Protein AF-A0A2D5IKE4-F1 (afdb_monomer_lite)

Secondary structure (DSSP, 8-state):
--HHHHHHHHHHHHHHHHHHHHHHHS-TTSHHHHHHHHHHHHHHHHHHHHHH------GGGG--

Foldseek 3Di:
DPVCLVVVVVVLVVLLVVLVVVLVVDDCPDPSNVVSVLVNVVSVVVVVVSVPDDDDPPVVVVPD

Structure (mmCIF, N/CA/C/O backbone):
data_AF-A0A2D5IKE4-F1
#
_entry.id   AF-A0A2D5IKE4-F1
#
loop_
_atom_site.group_PDB
_atom_site.id
_atom_site.type_symbol
_atom_site.label_atom_id
_atom_site.label_alt_id
_atom_site.label_comp_id
_atom_site.label_asym_id
_atom_site.label_entity_id
_atom_site.label_seq_id
_atom_site.pdbx_PDB_ins_code
_atom_site.Cartn_x
_atom_site.Cartn_y
_atom_site.Cartn_z
_atom_site.occupancy
_atom_site.B_iso_or_equiv
_atom_site.auth_seq_id
_atom_site.au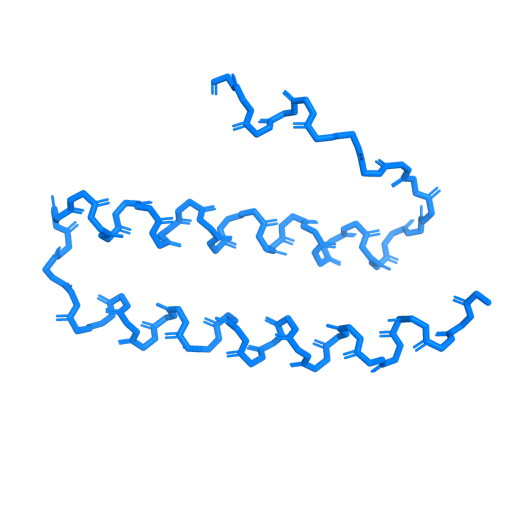th_comp_id
_atom_site.auth_asym_id
_atom_site.auth_atom_id
_atom_site.pdbx_PDB_model_num
ATOM 1 N N . MET A 1 1 ? 16.151 -13.198 -15.091 1.00 49.78 1 MET A N 1
ATOM 2 C CA . MET A 1 1 ? 16.151 -11.899 -14.378 1.00 49.78 1 MET A CA 1
ATOM 3 C C . MET A 1 1 ? 14.896 -11.048 -14.629 1.00 49.78 1 MET A C 1
ATOM 5 O O . MET A 1 1 ? 14.594 -10.244 -13.763 1.00 49.78 1 MET A O 1
ATOM 9 N N . ALA A 1 2 ? 14.111 -11.253 -15.701 1.00 52.19 2 ALA A N 1
ATOM 10 C CA . ALA A 1 2 ? 12.880 -10.479 -15.961 1.00 52.19 2 ALA A CA 1
ATOM 11 C C . ALA A 1 2 ? 11.650 -10.895 -15.116 1.00 52.19 2 ALA A C 1
ATOM 13 O O . ALA A 1 2 ? 10.937 -10.043 -14.598 1.00 52.19 2 ALA A O 1
ATOM 14 N N . LEU A 1 3 ? 11.465 -12.198 -14.863 1.00 50.22 3 LEU A N 1
ATOM 15 C CA . LEU A 1 3 ? 10.250 -12.726 -14.218 1.00 50.22 3 LEU A CA 1
ATOM 16 C C . LEU A 1 3 ? 10.022 -12.247 -12.771 1.00 50.22 3 LEU A C 1
ATOM 18 O O . LEU A 1 3 ? 8.890 -12.227 -12.292 1.00 50.22 3 LEU A O 1
ATOM 22 N N . ARG A 1 4 ? 11.093 -11.862 -12.056 1.00 52.94 4 ARG A N 1
ATOM 23 C CA . ARG A 1 4 ? 10.955 -11.332 -10.691 1.00 52.94 4 ARG A CA 1
ATOM 24 C C . ARG A 1 4 ? 10.304 -9.952 -10.699 1.00 52.94 4 ARG A C 1
ATOM 26 O O . ARG A 1 4 ? 9.531 -9.670 -9.796 1.00 52.94 4 ARG A O 1
ATOM 33 N N . GLN A 1 5 ? 10.557 -9.104 -11.695 1.00 52.91 5 GLN A N 1
ATOM 34 C CA . GLN A 1 5 ? 9.979 -7.758 -11.698 1.00 52.91 5 GLN A CA 1
ATOM 35 C C . GLN A 1 5 ? 8.485 -7.755 -12.039 1.00 52.91 5 GLN A C 1
ATOM 37 O O . GLN A 1 5 ? 7.738 -6.985 -11.442 1.00 52.91 5 GLN A O 1
ATOM 42 N N . GLU A 1 6 ? 8.038 -8.632 -12.939 1.00 53.47 6 GLU A N 1
ATOM 43 C CA . GLU A 1 6 ? 6.630 -8.690 -13.360 1.00 53.47 6 GLU A CA 1
ATOM 44 C C . GLU A 1 6 ? 5.687 -9.170 -12.252 1.00 53.47 6 GLU A C 1
ATOM 46 O O . GLU A 1 6 ? 4.579 -8.658 -12.138 1.00 53.47 6 GLU A O 1
ATOM 51 N N . GLN A 1 7 ? 6.134 -10.082 -11.383 1.00 57.78 7 GLN A N 1
ATOM 52 C CA . GLN A 1 7 ? 5.318 -10.564 -10.260 1.00 57.78 7 GLN A CA 1
ATOM 53 C C . GLN A 1 7 ? 5.455 -9.708 -8.996 1.00 57.78 7 GLN A C 1
ATOM 55 O O . GLN A 1 7 ? 4.528 -9.632 -8.194 1.00 57.78 7 GLN A O 1
ATOM 60 N N . THR A 1 8 ? 6.591 -9.029 -8.812 1.00 61.97 8 THR A N 1
ATOM 61 C CA . THR A 1 8 ? 6.836 -8.241 -7.592 1.00 61.97 8 THR A CA 1
ATOM 62 C C . THR A 1 8 ? 6.121 -6.888 -7.634 1.00 61.97 8 THR A C 1
ATOM 64 O O . THR A 1 8 ? 5.680 -6.401 -6.600 1.00 61.97 8 THR A O 1
ATOM 67 N N . LYS A 1 9 ? 5.930 -6.296 -8.822 1.00 65.56 9 LYS A N 1
ATOM 68 C CA . LYS A 1 9 ? 5.191 -5.032 -8.993 1.00 65.56 9 LYS A CA 1
ATOM 69 C C . LYS A 1 9 ? 3.741 -5.081 -8.475 1.00 65.56 9 LYS A C 1
ATOM 71 O O . LYS A 1 9 ? 3.410 -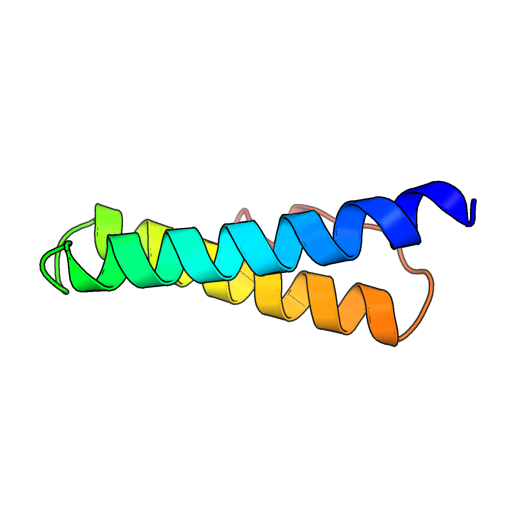4.221 -7.662 1.00 65.56 9 LYS A O 1
ATOM 76 N N . PRO A 1 10 ? 2.887 -6.047 -8.872 1.00 74.81 10 PRO A N 1
ATOM 77 C CA . PRO A 1 10 ? 1.513 -6.107 -8.369 1.00 74.81 10 PRO A CA 1
ATOM 78 C C . PRO A 1 10 ? 1.447 -6.442 -6.874 1.00 74.81 10 PRO A C 1
ATOM 80 O O . PRO A 1 10 ? 0.608 -5.891 -6.176 1.00 74.81 10 PRO A O 1
ATOM 83 N N . ALA A 1 11 ? 2.365 -7.267 -6.356 1.00 76.38 11 ALA A N 1
ATOM 84 C CA . ALA A 1 11 ? 2.421 -7.580 -4.927 1.00 76.38 11 ALA A CA 1
ATOM 85 C C . ALA A 1 11 ? 2.785 -6.358 -4.061 1.00 76.38 11 ALA A C 1
ATOM 87 O O . ALA A 1 11 ? 2.268 -6.206 -2.959 1.00 76.38 11 ALA A O 1
ATOM 88 N N . PHE A 1 12 ? 3.658 -5.474 -4.556 1.00 75.56 12 PHE A N 1
ATOM 89 C CA . PHE A 1 12 ? 3.995 -4.220 -3.874 1.00 75.56 12 PHE A CA 1
ATOM 90 C C . PHE A 1 12 ? 2.831 -3.226 -3.876 1.00 75.56 12 PHE A C 1
ATOM 92 O O . PHE A 1 12 ? 2.613 -2.550 -2.874 1.00 75.56 12 PHE A O 1
ATOM 99 N N . ASP A 1 13 ? 2.100 -3.135 -4.988 1.00 80.50 13 ASP A N 1
ATOM 100 C CA . ASP A 1 13 ? 0.936 -2.254 -5.112 1.00 80.50 13 ASP A CA 1
ATOM 101 C C . ASP A 1 13 ? -0.195 -2.705 -4.173 1.00 80.50 13 ASP A C 1
ATOM 103 O O . ASP A 1 13 ? -0.697 -1.910 -3.380 1.00 80.50 13 ASP A O 1
ATOM 107 N N . ASP A 1 14 ? -0.501 -4.007 -4.169 1.00 84.94 14 ASP A N 1
ATOM 108 C CA . ASP A 1 14 ? -1.508 -4.611 -3.289 1.00 84.94 14 ASP A CA 1
ATOM 109 C C . ASP A 1 14 ? -1.146 -4.443 -1.802 1.00 84.94 14 ASP A C 1
ATOM 111 O O . ASP A 1 14 ? -1.979 -4.040 -0.988 1.00 84.94 14 ASP A O 1
ATOM 115 N N . LEU A 1 15 ? 0.134 -4.626 -1.449 1.00 84.50 15 LEU A N 1
ATOM 116 C CA . LEU A 1 15 ? 0.628 -4.398 -0.090 1.00 84.50 15 LEU A CA 1
ATOM 117 C C . LEU A 1 15 ? 0.522 -2.924 0.333 1.00 84.50 15 LEU A C 1
ATOM 119 O O . LEU A 1 15 ? 0.174 -2.639 1.480 1.00 84.50 15 LEU A O 1
ATOM 123 N N . GLU A 1 16 ? 0.813 -1.981 -0.566 1.00 85.62 16 GLU A N 1
ATOM 124 C CA . GLU A 1 16 ? 0.683 -0.548 -0.289 1.00 85.62 16 GLU A CA 1
ATOM 125 C C . GLU A 1 16 ? -0.781 -0.161 -0.037 1.00 85.62 16 GLU A C 1
ATOM 127 O O . GLU A 1 16 ? -1.073 0.573 0.913 1.00 85.62 16 GLU A O 1
ATOM 132 N N . ILE A 1 17 ? -1.700 -0.680 -0.856 1.00 88.62 17 ILE A N 1
ATOM 133 C CA . ILE A 1 17 ? -3.144 -0.484 -0.698 1.00 88.62 17 ILE A CA 1
ATOM 134 C C . ILE A 1 17 ? -3.597 -1.050 0.649 1.00 88.62 17 ILE A C 1
ATOM 136 O O . ILE A 1 17 ? -4.195 -0.327 1.450 1.00 88.62 17 ILE A O 1
ATOM 140 N N . TRP A 1 18 ? -3.231 -2.298 0.950 1.00 89.31 18 TRP A N 1
ATOM 141 C CA . TRP A 1 18 ? -3.604 -2.953 2.198 1.00 89.31 18 TRP A CA 1
ATOM 142 C C . TRP A 1 18 ? -3.077 -2.198 3.428 1.00 89.31 18 TRP A C 1
ATOM 144 O O . TRP A 1 18 ? -3.821 -1.966 4.383 1.00 89.31 18 TRP A O 1
ATOM 154 N N . LEU A 1 19 ? -1.822 -1.737 3.403 1.00 86.94 19 LEU A N 1
ATOM 155 C CA . LEU A 1 19 ? -1.230 -0.939 4.482 1.00 86.94 19 LEU A CA 1
ATOM 156 C C . LEU A 1 19 ? -1.946 0.405 4.671 1.00 86.94 19 LEU A C 1
ATOM 158 O O . LEU A 1 19 ? -2.178 0.812 5.809 1.00 86.94 19 LEU A O 1
ATOM 162 N N . LYS A 1 20 ? -2.338 1.087 3.587 1.00 86.94 20 LYS A N 1
ATOM 163 C CA . LYS A 1 20 ? -3.127 2.329 3.660 1.00 86.94 20 LYS A CA 1
ATOM 164 C C . LYS A 1 20 ? -4.507 2.087 4.272 1.00 86.94 20 LYS A C 1
ATOM 166 O O . LYS A 1 20 ? -4.934 2.867 5.121 1.00 86.94 20 LYS A O 1
ATOM 171 N N . GLU A 1 21 ? -5.172 0.989 3.920 1.00 89.88 21 GLU A N 1
ATOM 172 C CA . GLU A 1 21 ? -6.451 0.611 4.530 1.00 89.88 21 GLU A CA 1
ATOM 173 C C . GLU A 1 21 ? -6.319 0.292 6.023 1.00 89.88 21 GLU A C 1
ATOM 175 O O . GLU A 1 21 ? -7.168 0.696 6.823 1.00 89.88 21 GLU A O 1
ATOM 180 N N . GLN A 1 22 ? -5.249 -0.408 6.420 1.00 87.44 22 GLN A N 1
ATOM 181 C CA . GLN A 1 22 ? -4.958 -0.632 7.836 1.00 87.44 22 GLN A CA 1
ATOM 182 C C . GLN A 1 22 ? -4.671 0.690 8.552 1.00 87.44 22 GLN A C 1
ATOM 184 O O . GLN A 1 22 ? -5.182 0.903 9.650 1.00 87.44 22 GLN A O 1
ATOM 189 N N . LEU A 1 23 ? -3.940 1.616 7.919 1.00 85.31 23 LEU A N 1
ATOM 190 C CA . LEU A 1 23 ? -3.661 2.932 8.491 1.00 85.31 23 LEU A CA 1
ATOM 191 C C . LEU A 1 23 ? -4.953 3.704 8.777 1.00 85.31 23 LEU A C 1
ATOM 193 O O . LEU A 1 23 ? -5.104 4.226 9.879 1.00 85.31 23 LEU A O 1
ATOM 197 N N . SER A 1 24 ? -5.905 3.714 7.838 1.00 85.19 24 SER A N 1
ATOM 198 C CA . SER A 1 24 ? -7.217 4.357 8.010 1.00 85.19 24 SER A CA 1
ATOM 199 C C . SER A 1 24 ? -8.054 3.755 9.142 1.00 85.19 24 SER A C 1
ATOM 201 O O . SER A 1 24 ? -8.876 4.457 9.729 1.00 85.19 24 SER A O 1
ATOM 203 N N . LYS A 1 25 ? -7.850 2.473 9.468 1.00 85.50 25 LYS A N 1
ATOM 204 C CA . LYS A 1 25 ? -8.516 1.784 10.588 1.00 85.50 25 LYS A CA 1
ATOM 205 C C . LYS A 1 25 ? -7.785 1.982 11.919 1.00 85.50 25 LYS A C 1
ATOM 207 O O . LYS A 1 25 ? -8.390 1.839 12.980 1.00 85.50 25 LYS A O 1
ATOM 212 N N . THR A 1 26 ? -6.494 2.309 11.885 1.00 78.75 26 THR A N 1
ATOM 213 C CA . THR A 1 26 ? -5.685 2.548 13.085 1.00 78.75 26 THR A CA 1
ATOM 214 C C . THR A 1 26 ? -5.731 4.002 13.544 1.00 78.75 26 THR A C 1
ATOM 216 O O . THR A 1 26 ? -5.687 4.944 12.761 1.00 78.75 26 THR A O 1
ATOM 219 N N . PHE A 1 27 ? -5.758 4.205 14.859 1.00 74.94 27 PHE A N 1
ATOM 220 C CA . PHE A 1 27 ? -5.693 5.542 15.440 1.00 74.94 27 PHE A CA 1
ATOM 221 C C . PHE A 1 27 ? -4.316 6.170 15.166 1.00 74.94 27 PHE A C 1
ATOM 223 O O . PHE A 1 27 ? -3.292 5.588 15.528 1.00 74.94 27 PHE A O 1
ATOM 230 N N . GLY A 1 28 ? -4.277 7.371 14.577 1.00 69.06 28 GLY A N 1
ATOM 231 C CA . GLY A 1 28 ? -3.069 7.991 13.997 1.00 69.06 28 GLY A CA 1
ATOM 232 C C . GLY A 1 28 ? -1.879 8.265 14.935 1.00 69.06 28 GLY A C 1
ATOM 233 O O . GLY A 1 28 ? -0.848 8.751 14.483 1.00 69.06 28 GLY A O 1
ATOM 234 N N . LYS A 1 29 ? -1.984 7.955 16.235 1.00 73.88 29 LYS A N 1
ATOM 235 C CA . LYS A 1 29 ? -0.879 8.041 17.212 1.00 73.88 29 LYS A CA 1
ATOM 236 C C . LYS A 1 29 ? -0.424 6.685 17.760 1.00 73.88 29 LYS A C 1
ATOM 238 O O . LYS A 1 29 ? 0.481 6.646 18.591 1.00 73.88 29 LYS A O 1
ATOM 243 N N . SER A 1 30 ? -1.029 5.584 17.315 1.00 83.62 30 SER A N 1
ATOM 244 C CA . SER A 1 30 ? -0.628 4.242 17.733 1.00 83.62 30 SER A CA 1
ATOM 245 C C . SER A 1 30 ? 0.784 3.913 17.221 1.00 83.62 30 SER A C 1
ATOM 247 O O . SER A 1 30 ? 1.117 4.281 16.088 1.00 83.62 30 SER A O 1
ATOM 249 N N . PRO A 1 31 ? 1.620 3.192 17.994 1.00 82.38 31 PRO A N 1
ATOM 250 C CA . PRO A 1 31 ? 2.888 2.656 17.492 1.00 82.38 31 PRO A CA 1
ATOM 251 C C . PRO A 1 31 ? 2.705 1.817 16.215 1.00 82.38 31 PRO A C 1
ATOM 253 O O . PRO A 1 31 ? 3.581 1.825 15.354 1.00 82.38 31 PRO A O 1
ATOM 256 N N . LEU A 1 32 ? 1.538 1.185 16.037 1.00 83.44 32 LEU A N 1
ATOM 257 C CA . LEU A 1 32 ? 1.192 0.453 14.818 1.00 83.44 32 LEU A CA 1
ATOM 258 C C . LEU A 1 32 ? 1.053 1.376 13.596 1.00 83.44 32 LEU A C 1
ATOM 260 O O . LEU A 1 32 ? 1.586 1.071 12.536 1.00 83.44 32 LEU A O 1
ATOM 264 N N . ALA A 1 33 ? 0.411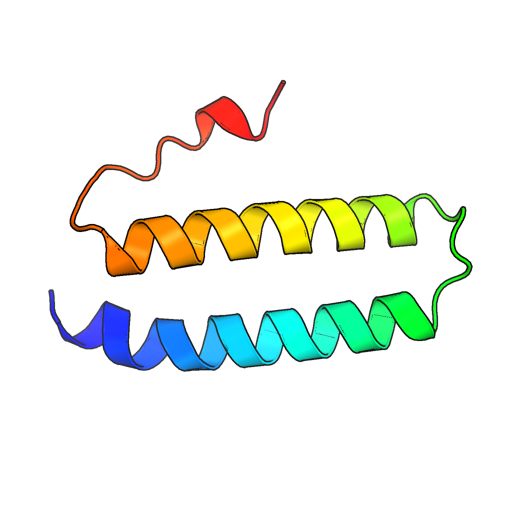 2.538 13.754 1.00 85.62 33 ALA A N 1
ATOM 265 C CA . ALA A 1 33 ? 0.279 3.522 12.678 1.00 85.62 33 ALA A CA 1
ATOM 266 C C . ALA A 1 33 ? 1.653 4.069 12.249 1.00 85.62 33 ALA A C 1
ATOM 268 O O . ALA A 1 33 ? 1.911 4.248 11.061 1.00 85.62 33 ALA A O 1
ATOM 269 N N . LYS A 1 34 ? 2.575 4.263 13.206 1.00 85.44 34 LYS A N 1
ATOM 270 C CA . LYS A 1 34 ? 3.966 4.644 12.907 1.00 85.44 34 LYS A CA 1
ATOM 271 C C . LYS A 1 34 ? 4.710 3.558 12.127 1.00 85.44 34 LYS A C 1
ATOM 273 O O . LYS A 1 34 ? 5.383 3.888 11.156 1.00 85.44 34 LYS A O 1
ATOM 278 N N . ALA A 1 35 ? 4.567 2.291 12.519 1.00 88.19 35 ALA A N 1
ATOM 279 C CA . ALA A 1 35 ? 5.180 1.169 11.808 1.00 88.19 35 ALA A CA 1
ATOM 280 C C . ALA A 1 35 ? 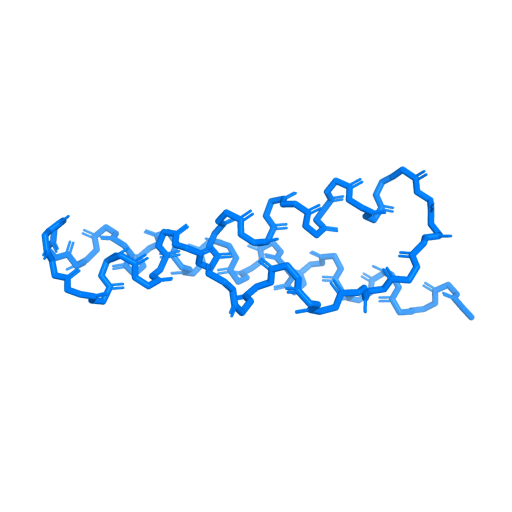4.642 1.037 10.371 1.00 88.19 35 ALA A C 1
ATOM 282 O O . ALA A 1 35 ? 5.420 0.851 9.439 1.00 88.19 35 ALA A O 1
ATOM 283 N N . ILE A 1 36 ? 3.331 1.220 10.177 1.00 86.38 36 ILE A N 1
ATOM 284 C CA . ILE A 1 36 ? 2.695 1.209 8.852 1.00 86.38 36 ILE A CA 1
ATOM 285 C C . ILE A 1 36 ? 3.202 2.374 7.987 1.00 86.38 36 ILE A C 1
ATOM 287 O O . ILE A 1 36 ? 3.608 2.154 6.849 1.00 86.38 36 ILE A O 1
ATOM 291 N N . CYS A 1 37 ? 3.255 3.600 8.521 1.00 86.19 37 CYS A N 1
ATOM 292 C CA . CYS A 1 37 ? 3.825 4.746 7.802 1.00 86.19 37 CYS A CA 1
ATOM 293 C C . CYS A 1 37 ? 5.294 4.524 7.415 1.00 86.19 37 CYS A C 1
ATOM 295 O O . CYS A 1 37 ? 5.702 4.891 6.313 1.00 86.19 37 CYS A O 1
ATOM 297 N N . TYR A 1 38 ? 6.085 3.909 8.296 1.00 86.81 38 TYR A N 1
ATOM 298 C CA . TYR A 1 38 ? 7.477 3.571 8.010 1.00 86.81 38 TYR A CA 1
ATOM 299 C C . TYR A 1 38 ? 7.590 2.536 6.881 1.00 86.81 38 TYR A C 1
ATOM 301 O O . TYR A 1 38 ? 8.358 2.733 5.938 1.00 86.81 38 TYR A O 1
ATOM 309 N N . ALA A 1 39 ? 6.773 1.479 6.920 1.00 85.25 39 ALA A N 1
ATOM 310 C CA . ALA A 1 39 ? 6.717 0.471 5.865 1.00 85.25 39 ALA A CA 1
ATOM 311 C C . ALA A 1 39 ? 6.314 1.078 4.507 1.00 85.25 39 ALA A C 1
ATOM 313 O O . ALA A 1 39 ? 6.957 0.793 3.499 1.00 85.25 39 ALA A O 1
ATOM 314 N N . LEU A 1 40 ? 5.323 1.980 4.481 1.00 85.12 40 LEU A N 1
ATOM 315 C CA . LEU A 1 40 ? 4.912 2.708 3.271 1.00 85.12 40 LEU A CA 1
ATOM 316 C C . LEU A 1 40 ? 6.041 3.584 2.702 1.00 85.12 40 LEU A C 1
ATOM 318 O O . LEU A 1 40 ? 6.267 3.600 1.492 1.00 85.12 40 LEU A O 1
ATOM 322 N N . ALA A 1 41 ? 6.791 4.283 3.559 1.00 85.12 41 ALA A N 1
ATOM 323 C CA . ALA A 1 41 ? 7.946 5.072 3.129 1.00 85.12 41 ALA A CA 1
ATOM 324 C C . ALA A 1 41 ? 9.069 4.190 2.554 1.00 85.12 41 ALA A C 1
ATOM 326 O O . ALA A 1 41 ? 9.730 4.578 1.590 1.00 85.12 41 ALA A O 1
ATOM 327 N N . CYS A 1 42 ? 9.269 2.996 3.118 1.00 82.00 42 CYS A N 1
ATOM 328 C CA . CYS A 1 42 ? 10.225 2.013 2.613 1.00 82.00 42 CYS A CA 1
ATOM 329 C C . CYS A 1 42 ? 9.801 1.457 1.240 1.00 82.00 42 CYS A C 1
ATOM 331 O O . CYS A 1 42 ? 10.610 1.416 0.313 1.00 82.00 42 CYS A O 1
ATOM 333 N N . LEU A 1 43 ? 8.515 1.126 1.069 1.00 80.50 43 LEU A N 1
ATOM 334 C CA . LEU A 1 43 ? 7.945 0.649 -0.199 1.00 80.50 43 LEU A CA 1
ATOM 335 C C . LEU A 1 43 ? 8.057 1.690 -1.320 1.00 80.50 43 LEU A C 1
ATOM 337 O O . LEU A 1 43 ? 8.464 1.352 -2.431 1.00 80.50 43 LEU A O 1
ATOM 341 N N . SER A 1 44 ? 7.767 2.959 -1.022 1.00 77.88 44 SER A N 1
ATOM 342 C CA . SER A 1 44 ? 7.896 4.059 -1.987 1.00 77.88 44 SER A CA 1
ATOM 343 C C . SER A 1 44 ? 9.336 4.209 -2.494 1.00 77.88 44 SER A C 1
ATOM 345 O O . SER A 1 44 ? 9.570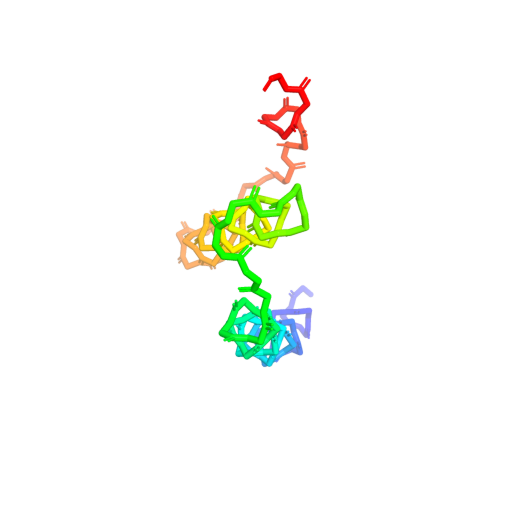 4.309 -3.702 1.00 77.88 44 SER A O 1
ATOM 347 N N . LYS A 1 45 ? 10.325 4.107 -1.591 1.00 74.62 45 LYS A N 1
ATOM 348 C CA . LYS A 1 45 ? 11.745 4.080 -1.969 1.00 74.62 45 LYS A CA 1
ATOM 349 C C . LYS A 1 45 ? 12.060 2.866 -2.841 1.00 74.62 45 LYS A C 1
ATOM 351 O O . LYS A 1 45 ? 12.620 3.036 -3.917 1.00 74.62 45 LYS A O 1
ATOM 356 N N . ALA A 1 46 ? 11.664 1.662 -2.426 1.00 72.94 46 ALA A N 1
ATOM 357 C CA . ALA A 1 46 ? 11.897 0.427 -3.181 1.00 72.94 46 ALA A CA 1
ATOM 358 C C . ALA A 1 46 ? 11.297 0.464 -4.602 1.00 72.94 46 ALA A C 1
ATOM 360 O O . ALA A 1 46 ? 11.893 -0.061 -5.542 1.00 72.94 46 ALA A O 1
ATOM 361 N N . ARG A 1 47 ? 10.153 1.134 -4.789 1.00 71.56 47 ARG A N 1
ATOM 362 C CA . ARG A 1 47 ? 9.535 1.344 -6.106 1.00 71.56 47 ARG A CA 1
ATOM 363 C C . ARG A 1 47 ? 10.334 2.312 -6.978 1.00 71.56 47 ARG A C 1
ATOM 365 O O . ARG A 1 47 ? 10.536 2.022 -8.153 1.00 71.56 47 ARG A O 1
ATOM 372 N N . ALA A 1 48 ? 10.844 3.402 -6.401 1.00 67.38 48 ALA A N 1
ATOM 373 C CA . ALA A 1 48 ? 11.764 4.305 -7.092 1.00 67.38 48 ALA A CA 1
ATOM 374 C C . ALA A 1 48 ? 13.074 3.594 -7.494 1.00 67.38 48 ALA A C 1
ATOM 376 O O . ALA A 1 48 ? 13.585 3.818 -8.590 1.00 67.38 48 ALA A O 1
ATOM 377 N N . TYR A 1 49 ? 13.572 2.673 -6.658 1.00 62.62 49 TYR A N 1
ATOM 378 C CA . TYR A 1 49 ? 14.725 1.819 -6.982 1.00 62.62 49 TYR A CA 1
ATOM 379 C C . TYR A 1 49 ? 14.446 0.835 -8.133 1.00 62.62 49 TYR A C 1
ATOM 381 O O . TYR A 1 49 ? 15.330 0.583 -8.950 1.00 62.62 49 TYR A O 1
ATOM 389 N N . LEU A 1 50 ? 13.228 0.287 -8.230 1.00 62.91 50 LEU A N 1
ATOM 390 C CA . LEU A 1 50 ? 12.826 -0.602 -9.330 1.00 62.91 50 LEU A CA 1
ATOM 391 C C . LEU A 1 50 ? 12.736 0.118 -10.684 1.00 62.91 50 LEU A C 1
ATOM 393 O O . LEU A 1 50 ? 12.970 -0.517 -11.712 1.00 62.91 50 LEU A O 1
ATOM 397 N N . ASP A 1 51 ? 12.403 1.409 -10.685 1.00 62.38 51 ASP A N 1
ATOM 398 C CA . ASP A 1 51 ? 12.264 2.226 -11.897 1.00 62.38 51 ASP A CA 1
ATOM 399 C C . ASP A 1 51 ? 13.621 2.732 -12.429 1.00 62.38 51 ASP A C 1
ATOM 401 O O . ASP A 1 51 ? 13.858 2.731 -13.634 1.00 62.38 51 ASP A O 1
ATOM 405 N N . HIS A 1 52 ? 14.560 3.070 -11.534 1.00 59.16 52 HIS A N 1
ATOM 406 C CA . HIS A 1 52 ? 15.842 3.696 -11.898 1.00 59.16 52 HIS A CA 1
ATOM 407 C C . HIS A 1 52 ? 17.011 2.742 -12.207 1.00 59.16 52 HIS A C 1
ATOM 409 O O . HIS A 1 52 ? 18.076 3.203 -12.616 1.00 59.16 52 HIS A O 1
ATOM 415 N N . GLY A 1 53 ? 16.817 1.425 -12.101 1.00 56.72 53 GLY A N 1
ATOM 416 C CA . GLY A 1 53 ? 17.772 0.435 -12.600 1.00 56.72 53 GLY A CA 1
ATOM 417 C C . GLY A 1 53 ? 18.806 -0.047 -11.575 1.00 56.72 53 GLY A C 1
ATOM 418 O O . GLY A 1 53 ? 19.732 0.658 -11.199 1.00 56.72 53 GLY A O 1
ATOM 419 N N . PHE A 1 54 ? 18.681 -1.329 -11.223 1.00 53.72 54 PHE A N 1
ATOM 420 C CA . PHE A 1 54 ? 19.806 -2.242 -10.982 1.00 53.72 54 PHE A CA 1
ATOM 421 C C . PHE A 1 54 ? 20.876 -1.789 -9.964 1.00 53.72 54 PHE A C 1
ATOM 423 O O . PHE A 1 54 ? 22.061 -1.821 -10.281 1.00 53.72 54 PHE A O 1
ATOM 430 N N . LEU A 1 55 ? 20.515 -1.444 -8.725 1.00 44.09 55 LEU A N 1
ATOM 431 C CA . LEU A 1 55 ? 21.508 -1.404 -7.645 1.00 44.09 55 LEU A CA 1
ATOM 432 C C . LEU A 1 55 ? 21.008 -2.107 -6.380 1.00 44.09 55 LEU A C 1
ATOM 434 O O . LEU A 1 55 ? 19.864 -1.946 -5.966 1.00 44.09 55 LE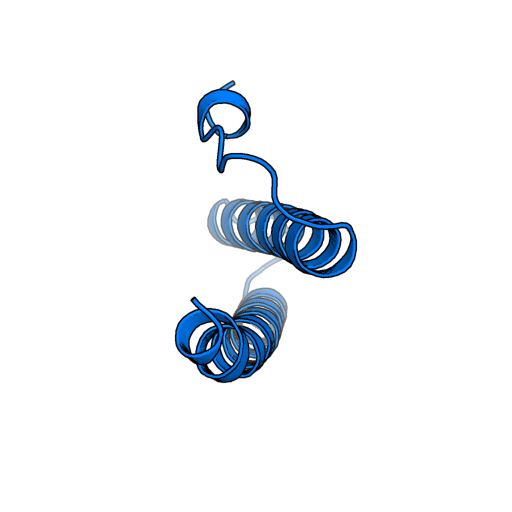U A O 1
ATOM 438 N N . GLU A 1 56 ? 21.907 -2.939 -5.861 1.00 46.03 56 GLU A N 1
ATOM 439 C CA . GLU A 1 56 ? 21.940 -3.664 -4.592 1.00 46.03 56 GLU A CA 1
ATOM 440 C C . GLU A 1 56 ? 20.940 -3.167 -3.531 1.00 46.03 56 GLU A C 1
ATOM 442 O O . GLU A 1 56 ? 20.956 -2.001 -3.137 1.00 46.03 56 GLU A O 1
ATOM 447 N N . ILE A 1 57 ? 20.072 -4.069 -3.050 1.00 48.72 57 ILE A N 1
ATOM 448 C CA . ILE A 1 57 ? 19.284 -3.845 -1.831 1.00 48.72 57 ILE A CA 1
ATOM 449 C C . ILE A 1 57 ? 20.283 -3.829 -0.673 1.00 48.72 57 ILE A C 1
ATOM 451 O O . ILE A 1 57 ? 20.545 -4.853 -0.045 1.00 48.72 57 ILE A O 1
ATOM 455 N N . ASP A 1 58 ? 20.874 -2.667 -0.420 1.00 49.34 58 ASP A N 1
ATOM 456 C CA . ASP A 1 58 ? 21.618 -2.436 0.803 1.00 49.34 58 ASP A CA 1
ATOM 457 C C . ASP A 1 58 ? 20.607 -2.129 1.916 1.00 49.34 58 ASP A C 1
ATOM 459 O O . ASP A 1 58 ? 20.067 -1.028 2.060 1.00 49.34 58 ASP A O 1
ATOM 463 N N . ASN A 1 59 ? 20.294 -3.182 2.671 1.00 45.53 59 ASN A N 1
ATOM 464 C CA . ASN A 1 59 ? 19.381 -3.184 3.812 1.00 45.53 59 ASN A CA 1
ATOM 465 C C . ASN A 1 59 ? 19.913 -2.365 5.012 1.00 45.53 59 ASN A C 1
ATOM 467 O O . ASN A 1 59 ? 19.217 -2.222 6.013 1.00 45.53 59 ASN A O 1
ATOM 471 N N . THR A 1 60 ? 21.106 -1.765 4.929 1.00 51.44 60 THR A N 1
ATOM 472 C CA . THR A 1 60 ? 21.736 -1.047 6.053 1.00 51.44 60 THR A CA 1
ATOM 473 C C . THR A 1 60 ? 21.040 0.276 6.400 1.00 51.44 60 THR A C 1
ATOM 475 O O . THR A 1 60 ? 21.206 0.797 7.501 1.00 51.44 60 THR A O 1
ATOM 478 N N . THR A 1 61 ? 20.228 0.850 5.501 1.00 46.41 61 THR A N 1
ATOM 479 C CA . THR A 1 61 ? 19.555 2.146 5.761 1.00 46.41 61 THR A CA 1
ATOM 480 C C . THR A 1 61 ? 18.235 2.003 6.537 1.00 46.41 61 THR A C 1
ATOM 482 O O . THR A 1 61 ? 17.690 3.002 7.004 1.00 46.41 61 THR A O 1
ATOM 485 N N . ALA A 1 62 ? 17.718 0.781 6.711 1.00 41.94 62 ALA A N 1
ATOM 486 C CA . ALA A 1 62 ? 16.506 0.529 7.495 1.00 41.94 62 ALA A CA 1
ATOM 487 C C . ALA A 1 62 ? 16.773 0.353 9.008 1.00 41.94 62 ALA A C 1
ATOM 489 O O . ALA A 1 62 ? 15.831 0.354 9.796 1.00 41.94 62 ALA A O 1
ATOM 490 N N . GLU A 1 63 ? 18.040 0.235 9.423 1.00 40.41 63 GLU A N 1
ATOM 491 C CA . GLU A 1 63 ? 18.431 -0.128 10.797 1.00 40.41 63 GLU A CA 1
ATOM 492 C C . GLU A 1 63 ? 19.074 1.018 11.612 1.00 40.41 63 GLU A C 1
ATOM 494 O O . GLU A 1 63 ? 19.755 0.751 12.602 1.00 40.41 63 GLU A O 1
ATOM 499 N N . ARG A 1 64 ? 18.881 2.295 11.241 1.00 41.03 64 ARG A N 1
ATOM 500 C CA . ARG A 1 64 ? 19.343 3.443 12.054 1.00 41.03 64 ARG A CA 1
ATOM 501 C C . ARG A 1 64 ? 18.218 4.329 12.563 1.00 41.03 64 ARG A C 1
ATOM 503 O O . ARG A 1 64 ? 17.302 4.638 11.769 1.00 41.03 64 ARG A O 1
#

pLDDT: mean 70.37, std 15.78, range [40.41, 89.88]

Radius of gyration: 13.53 Å; chains: 1; bounding box: 30×21×34 Å

Sequence (64 aa):
MALRQEQTKPAFDDLEIWLKEQLSKTFGKSPLAKAICYALACLSKARAYLDHGFLEIDNTTAER